Protein AF-A0A2S9VAZ0-F1 (afdb_monomer_lite)

Radius of gyration: 13.78 Å; chains: 1; bounding box: 27×35×38 Å

pLDDT: mean 80.67, std 19.77, range [31.2, 96.88]

Structure (mmCIF, N/CA/C/O backbone):
data_AF-A0A2S9VAZ0-F1
#
_entry.id   AF-A0A2S9VAZ0-F1
#
loop_
_atom_site.group_PDB
_atom_site.id
_atom_site.type_symbol
_atom_site.label_atom_id
_atom_site.label_alt_id
_atom_site.label_comp_id
_atom_site.label_asym_id
_atom_site.label_entity_id
_atom_site.label_seq_id
_atom_site.pdbx_PDB_ins_code
_atom_site.Cartn_x
_atom_site.Cartn_y
_atom_site.Cartn_z
_atom_site.occupancy
_atom_site.B_iso_or_equiv
_atom_site.auth_seq_id
_atom_site.auth_comp_id
_atom_site.auth_asym_id
_atom_site.auth_atom_id
_atom_site.pdbx_PDB_model_num
ATOM 1 N N . MET A 1 1 ? -14.282 2.210 4.190 1.00 91.62 1 MET A N 1
ATOM 2 C CA . MET A 1 1 ? -13.661 1.293 3.211 1.00 91.62 1 MET A CA 1
ATOM 3 C C . MET A 1 1 ? -12.195 1.094 3.571 1.00 91.62 1 MET A C 1
ATOM 5 O O . MET A 1 1 ? -11.616 1.934 4.257 1.00 91.62 1 MET A O 1
ATOM 9 N N . ARG A 1 2 ? -11.610 -0.023 3.150 1.00 95.06 2 ARG A N 1
ATOM 10 C CA . ARG A 1 2 ? -10.199 -0.374 3.308 1.00 95.06 2 ARG A CA 1
ATOM 11 C C . ARG A 1 2 ? -9.559 -0.472 1.932 1.00 95.06 2 ARG A C 1
ATOM 13 O O . ARG A 1 2 ? -9.947 -1.318 1.132 1.00 95.06 2 ARG A O 1
ATOM 20 N N . TYR A 1 3 ? -8.575 0.371 1.665 1.00 95.56 3 TYR A N 1
ATOM 21 C CA . TYR A 1 3 ? -7.822 0.363 0.419 1.00 95.56 3 TYR A CA 1
ATOM 22 C C . TYR A 1 3 ? -6.450 -0.258 0.642 1.00 95.56 3 TYR A C 1
ATOM 24 O O . TYR A 1 3 ? -5.757 0.068 1.607 1.00 95.56 3 TYR A O 1
ATOM 32 N N . LEU A 1 4 ? -6.047 -1.137 -0.270 1.00 95.88 4 LEU A N 1
ATOM 33 C CA . LEU A 1 4 ? -4.686 -1.649 -0.327 1.00 95.88 4 LEU A CA 1
ATOM 34 C C . LEU A 1 4 ? -3.933 -0.994 -1.478 1.00 95.88 4 LEU A C 1
ATOM 36 O O . LEU A 1 4 ? -4.370 -1.022 -2.625 1.00 95.88 4 LEU A O 1
ATOM 40 N N . PHE A 1 5 ? -2.764 -0.461 -1.168 1.00 95.00 5 PHE A N 1
ATOM 41 C CA . PHE A 1 5 ? -1.793 0.031 -2.127 1.00 95.00 5 PHE A CA 1
ATOM 42 C C . PHE A 1 5 ? -0.697 -1.009 -2.298 1.00 95.00 5 PHE A C 1
ATOM 44 O O . PHE A 1 5 ? 0.159 -1.173 -1.429 1.00 95.00 5 PHE A O 1
ATOM 51 N N . TYR A 1 6 ? -0.749 -1.731 -3.411 1.00 93.25 6 TYR A N 1
ATOM 52 C CA . TYR A 1 6 ? 0.221 -2.759 -3.752 1.00 93.25 6 TYR A CA 1
ATOM 53 C C . TYR A 1 6 ? 1.268 -2.147 -4.679 1.00 93.25 6 TYR A C 1
ATOM 55 O O . TYR A 1 6 ? 0.958 -1.780 -5.813 1.00 93.25 6 TYR A O 1
ATOM 63 N N . ILE A 1 7 ? 2.496 -1.986 -4.191 1.00 91.88 7 ILE A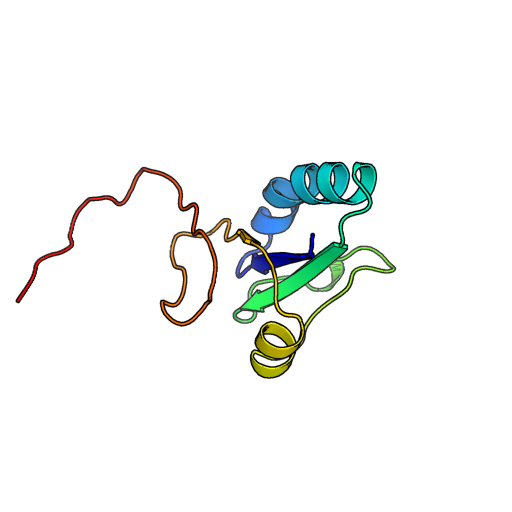 N 1
ATOM 64 C CA . ILE A 1 7 ? 3.541 -1.239 -4.894 1.00 91.88 7 ILE A CA 1
ATOM 65 C C . ILE A 1 7 ? 4.805 -2.074 -5.060 1.00 91.88 7 ILE A C 1
ATOM 67 O O . ILE A 1 7 ? 5.229 -2.756 -4.135 1.00 91.88 7 ILE A O 1
ATOM 71 N N . SER A 1 8 ? 5.444 -1.963 -6.220 1.00 90.19 8 SER A N 1
ATOM 72 C CA . SER A 1 8 ? 6.748 -2.584 -6.495 1.00 90.19 8 SER A CA 1
ATOM 73 C C . SER A 1 8 ? 7.842 -1.568 -6.831 1.00 90.19 8 SER A C 1
ATOM 75 O O . SER A 1 8 ? 9.012 -1.920 -6.905 1.00 90.19 8 SER A O 1
ATOM 77 N N . GLN A 1 9 ? 7.482 -0.291 -7.008 1.00 88.06 9 GLN A N 1
ATOM 78 C CA . GLN A 1 9 ? 8.369 0.764 -7.511 1.00 88.06 9 GLN A CA 1
ATOM 79 C C . GLN A 1 9 ? 8.169 2.093 -6.773 1.00 88.06 9 GLN A C 1
ATOM 81 O O . GLN A 1 9 ? 7.051 2.417 -6.375 1.00 88.06 9 GLN A O 1
ATOM 86 N N . ASN A 1 10 ? 9.216 2.917 -6.661 1.00 89.69 10 ASN A N 1
ATOM 87 C CA . ASN A 1 10 ? 9.169 4.198 -5.931 1.00 89.69 10 ASN A CA 1
ATOM 88 C C . ASN A 1 10 ? 8.216 5.239 -6.534 1.00 89.69 10 ASN A C 1
ATOM 90 O O . ASN A 1 10 ? 7.604 6.006 -5.795 1.00 89.69 10 ASN A O 1
ATOM 94 N N . TYR A 1 11 ? 8.037 5.257 -7.857 1.00 88.12 11 TYR A N 1
ATOM 95 C CA . TYR A 1 11 ? 7.117 6.207 -8.499 1.00 88.12 11 TYR A CA 1
ATOM 96 C C . TYR A 1 11 ? 5.654 5.995 -8.065 1.00 88.12 11 TYR A C 1
ATOM 98 O O . TYR A 1 11 ? 4.837 6.909 -8.157 1.00 88.12 11 TYR A O 1
ATOM 106 N N . SER A 1 12 ? 5.331 4.801 -7.553 1.00 90.38 12 SER A N 1
ATOM 107 C CA . SER A 1 12 ? 4.000 4.431 -7.069 1.00 90.38 12 SER A CA 1
ATOM 108 C C . SER A 1 12 ? 3.491 5.362 -5.973 1.00 90.38 12 SER A C 1
ATOM 110 O O . SER A 1 12 ? 2.289 5.607 -5.894 1.00 90.38 12 SER A O 1
ATOM 112 N N . PHE A 1 13 ? 4.388 5.891 -5.131 1.00 91.12 13 PHE A N 1
ATOM 113 C CA . PHE A 1 13 ? 3.997 6.804 -4.060 1.00 91.12 13 PHE A CA 1
ATOM 114 C C . PHE A 1 13 ? 3.322 8.046 -4.624 1.00 91.12 13 PHE A C 1
ATOM 116 O O . PHE A 1 13 ? 2.213 8.354 -4.204 1.00 91.12 13 PHE A O 1
ATOM 123 N N . GLU A 1 14 ? 3.941 8.713 -5.598 1.00 88.56 14 GLU A N 1
ATOM 124 C CA . GLU A 1 14 ? 3.427 9.959 -6.178 1.00 88.56 14 GLU A CA 1
ATOM 125 C C . GLU A 1 14 ? 2.042 9.776 -6.815 1.00 88.56 14 GLU A C 1
ATOM 127 O O . GLU A 1 14 ? 1.176 10.634 -6.672 1.00 88.56 14 GLU A O 1
ATOM 132 N N . ILE A 1 15 ? 1.795 8.623 -7.446 1.00 89.50 15 ILE A N 1
ATOM 133 C CA . ILE A 1 15 ? 0.494 8.293 -8.050 1.00 89.50 15 ILE A CA 1
ATOM 134 C C . ILE A 1 15 ? -0.573 8.043 -6.975 1.00 89.50 15 ILE A C 1
ATOM 136 O O . ILE A 1 15 ? -1.723 8.455 -7.123 1.00 89.50 15 ILE A O 1
ATOM 140 N N . LEU A 1 16 ? -0.208 7.356 -5.891 1.00 94.00 16 LEU A N 1
ATOM 141 C CA . LEU A 1 16 ? -1.154 6.913 -4.868 1.00 94.00 16 LEU A CA 1
ATOM 142 C C . LEU A 1 16 ? -1.347 7.929 -3.731 1.00 94.00 16 LEU A C 1
ATOM 144 O O . LEU A 1 16 ? -2.352 7.853 -3.027 1.00 94.00 16 LEU A O 1
ATOM 148 N N . ARG A 1 17 ? -0.444 8.906 -3.552 1.00 94.00 17 ARG A N 1
ATOM 149 C CA . ARG A 1 17 ? -0.568 9.950 -2.516 1.00 94.00 17 ARG A CA 1
A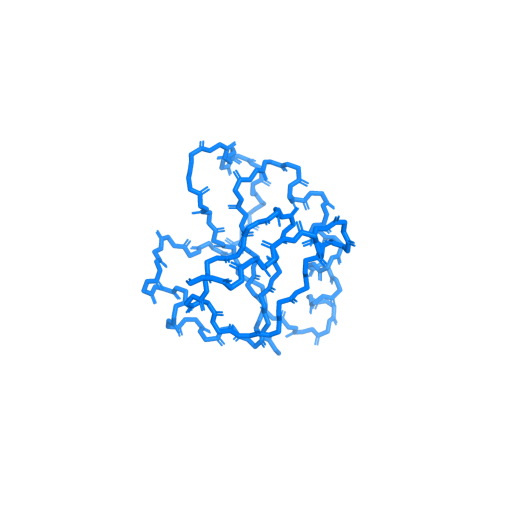TOM 150 C C . ARG A 1 17 ? -1.890 10.729 -2.613 1.00 94.00 17 ARG A C 1
ATOM 152 O O . ARG A 1 17 ? -2.533 10.862 -1.571 1.00 94.00 17 ARG A O 1
ATOM 159 N N . PRO A 1 18 ? -2.345 11.206 -3.789 1.00 93.62 18 PRO A N 1
ATOM 160 C CA . PRO A 1 18 ? -3.634 11.889 -3.889 1.00 93.62 18 PRO A CA 1
ATOM 161 C C . PRO A 1 18 ? -4.808 10.975 -3.518 1.00 93.62 18 PRO A C 1
ATOM 163 O O . PRO A 1 18 ? -5.703 11.383 -2.786 1.00 93.62 18 PRO A O 1
ATOM 166 N N . LEU A 1 19 ? -4.778 9.707 -3.946 1.00 93.00 19 LEU A N 1
ATOM 167 C CA . LEU A 1 19 ? -5.819 8.728 -3.611 1.00 93.00 19 LEU A CA 1
ATOM 168 C C . LEU A 1 19 ? -5.873 8.444 -2.107 1.00 93.00 19 LEU A C 1
ATOM 170 O O . LEU A 1 19 ? -6.955 8.384 -1.529 1.00 93.00 19 LEU A O 1
ATOM 174 N N . GLN A 1 20 ? -4.712 8.324 -1.463 1.00 94.88 20 GLN A N 1
ATOM 175 C CA . GLN A 1 20 ? -4.605 8.187 -0.014 1.00 94.88 20 GLN A CA 1
ATOM 176 C C . GLN A 1 20 ? -5.214 9.390 0.713 1.00 94.88 20 GLN A C 1
ATOM 178 O O . GLN A 1 20 ? -5.933 9.218 1.696 1.00 94.88 20 GLN A O 1
ATOM 183 N N . GLN A 1 21 ? -4.933 10.608 0.242 1.00 94.94 21 GLN A N 1
ATOM 184 C CA . GLN A 1 21 ? -5.481 11.829 0.830 1.00 94.94 21 GLN A CA 1
ATOM 185 C C . GLN A 1 21 ? -7.006 11.862 0.726 1.00 94.94 21 GLN A C 1
ATOM 187 O O . GLN A 1 21 ? -7.670 12.129 1.724 1.00 94.94 21 GLN A O 1
ATOM 192 N N . GLU A 1 22 ? -7.561 11.539 -0.440 1.00 95.62 22 GLU A N 1
ATOM 193 C CA . GLU A 1 22 ? -9.011 11.479 -0.646 1.00 95.62 22 GLU A CA 1
ATOM 194 C C . GLU A 1 22 ? -9.677 10.388 0.202 1.00 95.62 22 GLU A C 1
ATOM 196 O O . GLU A 1 22 ? -10.724 10.621 0.806 1.00 95.62 22 GLU A O 1
ATOM 201 N N . ALA A 1 23 ? -9.059 9.209 0.310 1.00 94.06 23 ALA A N 1
ATOM 202 C CA . ALA A 1 23 ? -9.534 8.144 1.187 1.00 94.06 23 ALA A CA 1
ATOM 203 C C . ALA A 1 23 ? -9.565 8.599 2.655 1.00 94.06 23 ALA A C 1
ATOM 205 O O . ALA A 1 23 ? -10.584 8.455 3.331 1.00 94.06 23 ALA A O 1
ATOM 206 N N . HIS A 1 24 ? -8.490 9.225 3.139 1.00 93.75 24 HIS A N 1
ATOM 207 C CA . HIS A 1 24 ? -8.444 9.748 4.503 1.00 93.75 24 HIS A CA 1
ATOM 208 C C . HIS A 1 24 ? -9.492 10.844 4.747 1.00 93.75 24 HIS A C 1
ATOM 210 O O . HIS A 1 24 ? -10.128 10.841 5.798 1.00 93.75 24 HIS A O 1
ATOM 216 N N . GLN A 1 25 ? -9.729 11.743 3.783 1.00 95.94 25 GLN A N 1
ATOM 217 C CA . GLN A 1 25 ? -10.781 12.767 3.886 1.00 95.94 25 GLN A CA 1
ATOM 218 C C . GLN A 1 25 ? -12.184 12.158 4.032 1.00 95.94 25 GLN A C 1
ATOM 220 O O . GLN A 1 25 ? -13.040 12.733 4.701 1.00 95.94 25 GLN A O 1
ATOM 225 N N . ARG A 1 26 ? -12.419 10.979 3.446 1.00 95.50 26 ARG A N 1
ATOM 226 C CA . ARG A 1 26 ? -13.679 10.226 3.566 1.00 95.50 26 ARG A CA 1
ATOM 227 C C . ARG A 1 26 ? -13.784 9.407 4.858 1.00 95.50 26 ARG A C 1
ATOM 229 O O . ARG A 1 26 ? -14.830 8.817 5.110 1.00 95.50 26 ARG A O 1
ATOM 236 N N . GLY A 1 27 ? -12.727 9.365 5.673 1.00 95.94 27 GLY A N 1
ATOM 237 C CA . GLY A 1 27 ? -12.639 8.504 6.856 1.00 95.94 27 GLY A CA 1
ATOM 238 C C . GLY A 1 27 ? -12.336 7.036 6.533 1.00 95.94 27 GLY A C 1
ATOM 239 O O . GLY A 1 27 ? -12.526 6.166 7.384 1.00 95.94 27 GLY A O 1
ATOM 240 N N . ASP A 1 28 ? -11.875 6.750 5.315 1.00 96.44 28 ASP A N 1
ATOM 241 C CA . ASP A 1 28 ? -11.455 5.418 4.897 1.00 96.44 28 ASP A CA 1
ATOM 242 C C . ASP A 1 28 ? -10.018 5.111 5.349 1.00 96.44 28 ASP A C 1
ATOM 244 O O . ASP A 1 28 ? -9.226 5.996 5.680 1.00 96.44 28 ASP A O 1
ATOM 248 N N . GLN A 1 29 ? -9.667 3.826 5.346 1.00 95.31 29 GLN A N 1
ATOM 249 C CA . GLN A 1 29 ? -8.351 3.339 5.752 1.00 95.31 29 GLN A CA 1
ATOM 250 C C . GLN A 1 29 ? -7.520 2.944 4.535 1.00 95.31 29 GLN A C 1
ATOM 252 O O . GLN A 1 29 ? -8.041 2.340 3.600 1.00 95.31 29 GLN A O 1
ATOM 257 N N . CYS A 1 30 ? -6.220 3.226 4.585 1.00 96.25 30 CYS A N 1
ATOM 258 C CA . CYS A 1 30 ? -5.259 2.795 3.574 1.00 96.25 30 CYS A CA 1
ATOM 259 C C . CYS A 1 30 ? -4.151 1.957 4.216 1.00 96.25 30 CYS A C 1
ATOM 261 O O . CYS A 1 30 ? -3.648 2.301 5.289 1.00 96.25 30 CYS A O 1
ATOM 263 N N . ALA A 1 31 ? -3.742 0.889 3.542 1.00 96.88 31 ALA A N 1
ATOM 264 C CA . ALA A 1 31 ? -2.574 0.097 3.899 1.00 96.88 31 ALA A CA 1
ATOM 265 C C . ALA A 1 31 ? -1.673 -0.100 2.680 1.00 96.88 31 ALA A C 1
ATOM 267 O O . ALA A 1 31 ? -2.150 -0.175 1.551 1.00 96.88 31 ALA A O 1
ATOM 268 N N . TRP A 1 32 ? -0.371 -0.210 2.915 1.00 96.25 32 TRP A N 1
ATOM 269 C CA . TRP A 1 32 ? 0.631 -0.407 1.877 1.00 96.25 32 TRP A CA 1
ATOM 270 C C . TRP A 1 32 ? 1.220 -1.808 1.955 1.00 96.25 32 TRP A C 1
ATOM 272 O O . TRP A 1 32 ? 1.605 -2.258 3.033 1.00 96.25 32 TRP A O 1
ATOM 282 N N . PHE A 1 33 ? 1.358 -2.465 0.812 1.00 95.12 33 PHE A N 1
ATOM 283 C CA . PHE A 1 33 ? 2.113 -3.701 0.667 1.00 95.12 33 PHE A CA 1
ATOM 284 C C . PHE A 1 33 ? 3.187 -3.510 -0.400 1.00 95.12 33 PHE A C 1
ATOM 286 O O . PHE A 1 33 ? 2.917 -2.970 -1.473 1.00 95.12 33 PHE A O 1
ATOM 293 N N . ILE A 1 34 ? 4.407 -3.933 -0.080 1.00 92.81 34 ILE A N 1
ATOM 294 C CA . ILE A 1 34 ? 5.561 -3.814 -0.967 1.00 92.81 34 ILE A CA 1
ATOM 295 C C . ILE A 1 34 ? 5.837 -5.181 -1.579 1.00 92.81 34 ILE A C 1
ATOM 297 O O . ILE A 1 34 ? 6.073 -6.147 -0.855 1.00 92.81 34 ILE A O 1
ATOM 301 N N . GLU A 1 35 ? 5.854 -5.240 -2.903 1.00 88.44 35 GLU A N 1
ATOM 302 C CA . GLU A 1 35 ? 6.345 -6.382 -3.660 1.00 88.44 35 GLU A CA 1
ATOM 303 C C . GLU A 1 35 ? 7.793 -6.134 -4.100 1.00 88.44 35 GLU A C 1
ATOM 305 O O . GLU A 1 35 ? 8.123 -5.091 -4.664 1.00 88.44 35 GLU A O 1
ATOM 310 N N . GLY A 1 36 ? 8.671 -7.108 -3.853 1.00 85.50 36 GLY A N 1
ATOM 311 C CA . GLY A 1 36 ? 10.084 -7.010 -4.211 1.00 85.50 36 GLY A CA 1
ATOM 312 C C . GLY A 1 36 ? 10.879 -6.043 -3.326 1.00 85.50 36 GLY A C 1
ATOM 313 O O . GLY A 1 36 ? 10.481 -5.714 -2.210 1.00 85.50 36 GLY A O 1
ATOM 314 N N . ASN A 1 37 ? 12.043 -5.618 -3.827 1.00 85.62 37 ASN A N 1
ATOM 315 C CA . ASN A 1 37 ? 13.044 -4.867 -3.053 1.00 85.62 37 ASN A CA 1
ATOM 316 C C . ASN A 1 37 ? 13.385 -3.492 -3.653 1.00 85.62 37 ASN A C 1
ATOM 318 O O . ASN A 1 37 ? 14.304 -2.828 -3.182 1.00 85.62 37 ASN A O 1
ATOM 322 N N . GLU A 1 38 ? 12.678 -3.063 -4.700 1.00 87.19 38 GLU A N 1
ATOM 323 C CA . GLU A 1 38 ? 12.995 -1.824 -5.431 1.00 87.19 38 GLU A CA 1
ATOM 324 C C . GLU A 1 38 ? 12.383 -0.571 -4.776 1.00 87.19 38 GLU A C 1
ATOM 326 O O . GLU A 1 38 ? 12.744 0.567 -5.095 1.00 87.19 38 GLU A O 1
ATOM 331 N N . VAL A 1 39 ? 11.495 -0.772 -3.798 1.00 89.56 39 VAL A N 1
ATOM 332 C CA . VAL A 1 39 ? 10.875 0.301 -3.021 1.00 89.56 39 VAL A CA 1
ATOM 333 C C . VAL A 1 39 ? 11.782 0.746 -1.874 1.00 89.56 39 VAL A C 1
ATOM 335 O O . VAL A 1 39 ? 12.122 -0.018 -0.972 1.00 89.56 39 VAL A O 1
ATOM 338 N N . ASN A 1 40 ? 12.107 2.034 -1.856 1.00 91.50 40 ASN A N 1
ATOM 339 C CA . ASN A 1 40 ? 12.807 2.688 -0.769 1.00 91.50 40 ASN A CA 1
ATOM 340 C C . ASN A 1 40 ? 11.847 2.947 0.401 1.00 91.50 40 ASN A C 1
ATOM 342 O O . ASN A 1 40 ? 10.964 3.803 0.347 1.00 91.50 40 ASN A O 1
ATOM 346 N N . ILE A 1 41 ? 12.071 2.224 1.496 1.00 90.06 41 ILE A N 1
ATOM 347 C CA . ILE A 1 41 ? 11.298 2.310 2.740 1.00 90.06 41 ILE A CA 1
ATOM 348 C C . ILE A 1 41 ? 11.325 3.720 3.364 1.00 90.06 41 ILE A C 1
ATOM 350 O O . ILE A 1 41 ? 10.390 4.095 4.068 1.00 90.06 41 ILE A O 1
ATOM 354 N N . SER A 1 42 ? 12.343 4.532 3.088 1.00 92.06 42 SER A N 1
ATOM 355 C CA . SER A 1 42 ? 12.428 5.903 3.606 1.00 92.06 42 SER A CA 1
ATOM 356 C C . SER A 1 42 ? 11.419 6.869 2.967 1.00 92.06 42 SER A C 1
ATOM 358 O O . SER A 1 42 ? 11.287 7.994 3.437 1.00 92.06 42 SER A O 1
ATOM 360 N N . LEU A 1 43 ? 10.709 6.460 1.906 1.00 91.56 43 LEU A N 1
ATOM 361 C CA . LEU A 1 43 ? 9.653 7.257 1.262 1.00 91.56 43 LEU A CA 1
ATOM 362 C C . LEU A 1 43 ? 8.292 7.161 1.974 1.00 91.56 43 LEU A C 1
ATOM 364 O O . LEU A 1 43 ? 7.354 7.889 1.628 1.00 91.56 43 LEU A O 1
ATOM 368 N N . PHE A 1 44 ? 8.168 6.270 2.961 1.00 93.12 44 PHE A N 1
ATOM 369 C CA . PHE A 1 44 ? 6.989 6.213 3.816 1.00 93.12 44 PHE A CA 1
ATOM 370 C C . PHE A 1 44 ? 6.998 7.360 4.827 1.00 93.12 44 PHE A C 1
ATOM 372 O O . PHE A 1 44 ? 8.027 7.709 5.402 1.00 93.12 44 PHE A O 1
ATOM 379 N N . LYS A 1 45 ? 5.819 7.929 5.059 1.00 92.75 45 LYS A N 1
ATOM 380 C CA . LYS A 1 45 ? 5.569 8.918 6.104 1.00 92.75 45 LYS A CA 1
ATOM 381 C C . LYS A 1 45 ? 5.338 8.213 7.441 1.00 92.75 45 LYS A C 1
ATOM 383 O O . LYS A 1 45 ? 5.024 7.022 7.503 1.00 92.75 45 LYS A O 1
ATOM 388 N N . GLU A 1 46 ? 5.488 8.959 8.526 1.00 88.50 46 GLU A N 1
ATOM 389 C CA . GLU A 1 46 ? 5.177 8.457 9.861 1.00 88.50 46 GLU A CA 1
ATOM 390 C C . GLU A 1 46 ? 3.683 8.110 9.980 1.00 88.50 46 GLU A C 1
ATOM 392 O O . GLU A 1 46 ? 2.825 8.805 9.434 1.00 88.50 46 GLU A O 1
ATOM 397 N N . GLY A 1 47 ? 3.375 7.010 10.672 1.00 87.19 47 GLY A N 1
ATOM 398 C CA . GLY A 1 47 ? 2.000 6.544 10.879 1.00 87.19 47 GLY A CA 1
ATOM 399 C C . GLY A 1 47 ? 1.381 5.793 9.697 1.00 87.19 47 GLY A C 1
ATOM 400 O O . GLY A 1 47 ? 0.224 5.385 9.781 1.00 87.19 47 GLY A O 1
ATOM 401 N N . GLU A 1 48 ? 2.118 5.570 8.605 1.00 92.81 48 GLU A N 1
ATOM 402 C CA . GLU A 1 48 ? 1.604 4.781 7.486 1.00 92.81 48 GLU A CA 1
ATOM 403 C C . GLU A 1 48 ? 1.535 3.290 7.810 1.00 92.81 48 GLU A C 1
ATOM 405 O O . GLU A 1 48 ? 2.524 2.666 8.201 1.00 92.81 48 GLU A O 1
ATOM 410 N N . ASN A 1 49 ? 0.358 2.702 7.592 1.00 94.56 49 ASN A N 1
ATOM 411 C CA . ASN A 1 49 ? 0.150 1.281 7.814 1.00 94.56 49 ASN A CA 1
ATOM 412 C C . ASN A 1 49 ? 0.806 0.460 6.698 1.00 94.56 49 ASN A C 1
ATOM 414 O O . ASN A 1 49 ? 0.427 0.570 5.531 1.00 94.56 49 ASN A O 1
ATOM 418 N N . ARG A 1 50 ? 1.771 -0.383 7.064 1.00 95.12 50 ARG A N 1
ATOM 419 C CA . ARG A 1 50 ? 2.487 -1.268 6.146 1.00 95.12 50 ARG A CA 1
ATOM 420 C C . ARG A 1 50 ? 2.265 -2.722 6.518 1.00 95.12 50 ARG A C 1
ATOM 422 O O . ARG A 1 50 ? 2.689 -3.153 7.588 1.00 95.12 50 ARG A O 1
ATOM 429 N N . LEU A 1 51 ? 1.704 -3.466 5.577 1.00 95.12 51 LEU A N 1
ATOM 430 C CA . LEU A 1 51 ? 1.556 -4.911 5.651 1.00 95.12 51 L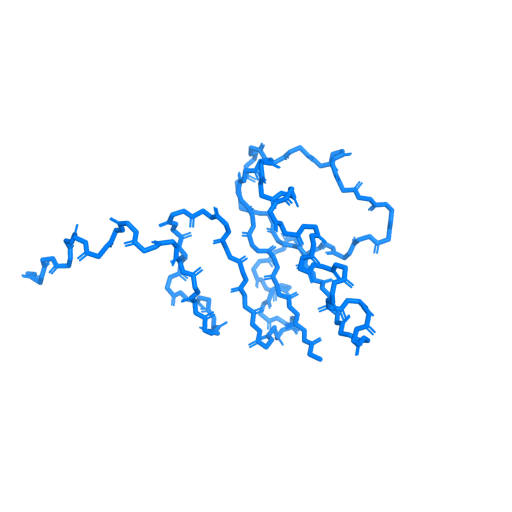EU A CA 1
ATOM 431 C C . LEU A 1 51 ? 2.844 -5.554 5.136 1.00 95.12 51 LEU A C 1
ATOM 433 O O . LEU A 1 51 ? 3.362 -5.182 4.080 1.00 95.12 51 LEU A O 1
ATOM 437 N N . LYS A 1 52 ? 3.396 -6.489 5.905 1.00 92.06 52 LYS A N 1
ATOM 438 C CA . LYS A 1 52 ? 4.709 -7.100 5.645 1.00 92.06 52 LYS A CA 1
ATOM 4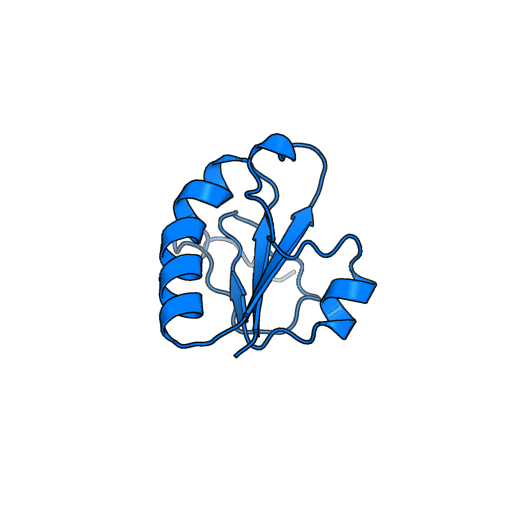39 C C . LYS A 1 52 ? 4.616 -8.454 4.952 1.00 92.06 52 LYS A C 1
ATOM 441 O O . LYS A 1 52 ? 5.634 -8.973 4.502 1.00 92.06 52 LYS A O 1
ATOM 446 N N . SER A 1 53 ? 3.423 -9.036 4.873 1.00 91.88 53 SER A N 1
ATOM 447 C CA . SER A 1 53 ? 3.209 -10.369 4.317 1.00 91.88 53 SER A CA 1
ATOM 448 C C . SER A 1 53 ? 1.884 -10.469 3.562 1.00 91.88 53 SER A C 1
ATOM 450 O O . SER A 1 53 ? 0.947 -9.714 3.813 1.00 91.88 53 SER A O 1
ATOM 452 N N . ILE A 1 54 ? 1.789 -11.438 2.647 1.00 89.44 54 ILE A N 1
ATOM 453 C CA . ILE A 1 54 ? 0.531 -11.738 1.944 1.00 89.44 54 ILE A CA 1
ATOM 454 C C . ILE A 1 54 ? -0.555 -12.201 2.924 1.00 89.44 54 ILE A C 1
ATOM 456 O O . ILE A 1 54 ? -1.723 -11.884 2.726 1.00 89.44 54 ILE A O 1
ATOM 460 N N . ALA A 1 55 ? -0.186 -12.893 4.006 1.00 91.81 55 ALA A N 1
ATOM 461 C CA . ALA A 1 55 ? -1.135 -13.265 5.053 1.00 91.81 55 ALA A CA 1
ATOM 462 C C . ALA A 1 55 ? -1.779 -12.020 5.689 1.00 91.81 55 ALA A C 1
ATOM 464 O O . ALA A 1 55 ? -3.000 -11.934 5.752 1.00 91.81 55 ALA A O 1
ATOM 465 N N . GLU A 1 56 ? -0.977 -11.007 6.039 1.00 94.69 56 GLU A N 1
ATOM 466 C CA . GLU A 1 56 ? -1.488 -9.725 6.546 1.00 94.69 56 GLU A CA 1
ATOM 467 C C . GLU A 1 56 ? -2.373 -9.001 5.526 1.00 94.69 56 GLU A C 1
ATOM 469 O O . GLU A 1 56 ? -3.357 -8.375 5.906 1.00 94.69 56 GLU A O 1
ATOM 474 N N . VAL A 1 57 ? -2.057 -9.097 4.231 1.00 91.44 57 VAL A N 1
ATOM 475 C CA . VAL A 1 57 ? -2.897 -8.551 3.151 1.00 91.44 57 VAL A CA 1
ATOM 476 C C . VAL A 1 57 ? -4.269 -9.227 3.111 1.00 91.44 57 VAL A C 1
ATOM 478 O O . VAL A 1 57 ? -5.290 -8.544 3.013 1.00 91.44 57 VAL A O 1
ATOM 481 N N . VAL A 1 58 ? -4.306 -10.556 3.205 1.00 90.81 58 VAL A N 1
ATOM 482 C CA . VAL A 1 58 ? -5.556 -11.329 3.227 1.00 90.81 58 VAL A CA 1
ATOM 483 C C . VAL A 1 58 ? -6.363 -11.015 4.489 1.00 90.81 58 VAL A C 1
ATOM 485 O O . VAL A 1 58 ? -7.567 -10.770 4.398 1.00 90.81 58 VAL A O 1
ATOM 488 N N . ASP A 1 59 ? -5.707 -10.945 5.646 1.00 94.88 59 ASP A N 1
ATOM 489 C CA . ASP A 1 59 ? -6.343 -10.633 6.930 1.00 94.88 59 ASP A CA 1
ATOM 490 C C . ASP A 1 59 ? -6.854 -9.189 7.000 1.00 94.88 59 ASP A C 1
ATOM 492 O O . ASP A 1 59 ? -7.897 -8.927 7.607 1.00 94.88 59 ASP A O 1
ATOM 496 N N . TYR A 1 60 ? -6.175 -8.256 6.324 1.00 94.19 60 TYR A N 1
ATOM 497 C CA . TYR A 1 60 ? -6.606 -6.864 6.199 1.00 94.19 60 TYR A CA 1
ATOM 498 C C . TYR A 1 60 ? -7.942 -6.725 5.454 1.00 94.19 60 TYR A C 1
ATOM 500 O O . TYR A 1 60 ? -8.680 -5.768 5.699 1.00 94.19 60 TYR A O 1
ATOM 508 N N . LYS A 1 61 ? -8.292 -7.685 4.582 1.00 93.69 61 LYS A N 1
ATOM 509 C CA . LYS A 1 61 ? -9.552 -7.722 3.814 1.00 93.69 61 LYS A CA 1
ATOM 510 C C . LYS A 1 61 ? -9.857 -6.378 3.132 1.00 93.69 61 LYS A C 1
ATOM 512 O O . LYS A 1 61 ? -10.843 -5.726 3.505 1.00 93.69 61 LYS A O 1
ATOM 517 N N . PRO A 1 62 ? -9.004 -5.918 2.199 1.00 93.19 62 PRO A N 1
ATOM 518 C CA . PRO A 1 62 ? -9.248 -4.671 1.487 1.00 93.19 62 PRO A CA 1
ATOM 519 C C . PRO A 1 62 ? -10.527 -4.762 0.646 1.00 93.19 62 PRO A C 1
ATOM 521 O O . PRO A 1 62 ? -10.819 -5.798 0.055 1.00 93.19 62 PRO A O 1
ATOM 524 N N . ASP A 1 63 ? -11.275 -3.664 0.587 1.00 92.75 63 ASP A N 1
ATOM 525 C CA . ASP A 1 63 ? -12.451 -3.510 -0.273 1.00 92.75 63 ASP A CA 1
ATOM 526 C C . ASP A 1 63 ? -12.041 -3.202 -1.726 1.00 92.75 63 ASP A C 1
ATOM 528 O O . ASP A 1 63 ? -12.738 -3.575 -2.669 1.00 92.75 63 ASP A O 1
ATOM 532 N N . ALA A 1 64 ? -10.892 -2.545 -1.919 1.00 90.38 64 ALA A N 1
ATOM 533 C CA . ALA A 1 64 ? -10.289 -2.313 -3.229 1.00 90.38 64 ALA A CA 1
ATOM 534 C C . ALA A 1 64 ? -8.757 -2.288 -3.149 1.00 90.38 64 ALA A C 1
ATOM 536 O O . ALA A 1 64 ? -8.174 -1.911 -2.127 1.00 90.38 64 ALA A O 1
ATOM 537 N N . VAL A 1 65 ? -8.109 -2.680 -4.247 1.00 91.25 65 VAL A N 1
ATOM 538 C CA . VAL A 1 65 ? -6.650 -2.755 -4.362 1.00 91.25 65 VAL A CA 1
ATOM 539 C C . VAL A 1 65 ? -6.189 -1.916 -5.548 1.00 91.25 65 VAL A C 1
ATOM 541 O O . VAL A 1 65 ? -6.667 -2.105 -6.664 1.00 91.25 65 VAL A O 1
ATOM 544 N N . PHE A 1 66 ? -5.244 -1.008 -5.317 1.00 89.50 66 PHE A N 1
ATOM 545 C CA . PHE A 1 66 ? -4.624 -0.197 -6.361 1.00 89.50 66 PHE A CA 1
ATOM 546 C C . PHE A 1 66 ? -3.201 -0.668 -6.625 1.00 89.50 66 PHE A C 1
ATOM 548 O O . PHE A 1 66 ? -2.403 -0.805 -5.693 1.00 89.50 66 PHE A O 1
ATOM 555 N N . VAL A 1 67 ? -2.892 -0.868 -7.906 1.00 87.56 67 VAL A N 1
ATOM 556 C CA . VAL A 1 67 ? -1.580 -1.309 -8.381 1.00 87.56 67 VAL A CA 1
ATOM 557 C C . VAL A 1 67 ? -1.130 -0.351 -9.485 1.00 87.56 67 VAL A C 1
ATOM 559 O O . VAL A 1 67 ? -1.628 -0.432 -10.602 1.00 87.56 67 VAL A O 1
ATOM 562 N N . PRO A 1 68 ? -0.220 0.592 -9.201 1.00 76.44 68 PRO A N 1
ATOM 563 C CA . PRO A 1 68 ? 0.266 1.557 -10.189 1.00 76.44 68 PRO A CA 1
ATOM 564 C C . PRO A 1 68 ? 1.286 0.962 -11.182 1.00 76.44 68 PRO A C 1
ATOM 566 O O . PRO A 1 68 ? 1.915 1.712 -11.922 1.00 76.44 68 PRO A O 1
ATOM 569 N N . GLY A 1 69 ? 1.451 -0.367 -11.199 1.00 63.62 69 GLY A N 1
ATOM 570 C CA . GLY A 1 69 ? 2.323 -1.113 -12.107 1.00 63.62 69 GLY A CA 1
ATOM 571 C C . GLY A 1 69 ? 1.551 -2.035 -13.060 1.00 63.62 69 GLY A C 1
ATOM 572 O O . GLY A 1 69 ? 0.342 -2.207 -12.945 1.00 63.62 69 GLY A O 1
ATOM 573 N N . ASN A 1 70 ? 2.277 -2.654 -13.993 1.00 57.31 70 ASN A N 1
ATOM 574 C CA . ASN A 1 70 ? 1.721 -3.392 -15.136 1.00 57.31 70 ASN A CA 1
ATOM 575 C C . ASN A 1 70 ? 1.215 -4.818 -14.825 1.00 57.31 70 ASN A C 1
ATOM 577 O O . ASN A 1 70 ? 0.721 -5.499 -15.719 1.00 57.31 70 ASN A O 1
ATOM 581 N N . ILE A 1 71 ? 1.403 -5.322 -13.600 1.00 51.53 71 ILE A N 1
ATOM 582 C CA . ILE A 1 71 ? 1.119 -6.719 -13.245 1.00 51.53 71 ILE A CA 1
ATOM 583 C C . ILE A 1 71 ? 0.424 -6.756 -11.884 1.00 51.53 71 ILE A C 1
ATOM 585 O O . ILE A 1 71 ? 0.953 -6.256 -10.895 1.00 51.53 71 ILE A O 1
ATOM 589 N N . VAL A 1 72 ? -0.751 -7.383 -11.842 1.00 53.62 72 VAL A N 1
ATOM 590 C CA . VAL A 1 72 ? -1.450 -7.760 -10.608 1.00 53.62 72 VAL A CA 1
ATOM 591 C C . VAL A 1 72 ? -1.455 -9.287 -10.534 1.00 53.62 72 VAL A C 1
ATOM 593 O O . VAL A 1 72 ? -1.933 -9.927 -11.474 1.00 53.62 72 VAL A O 1
ATOM 596 N N . PRO A 1 73 ? -0.950 -9.915 -9.457 1.00 57.66 73 PRO A N 1
ATOM 597 C CA . PRO A 1 73 ? -1.091 -11.354 -9.296 1.00 57.66 73 PRO A CA 1
ATOM 598 C C . PRO A 1 73 ? -2.572 -11.743 -9.181 1.00 57.66 73 PRO A C 1
ATOM 600 O O . PRO A 1 73 ? -3.314 -11.182 -8.375 1.00 57.66 73 PRO A O 1
ATOM 603 N N . ALA A 1 74 ? -3.005 -12.740 -9.957 1.00 56.94 74 ALA A N 1
ATOM 604 C CA . ALA A 1 74 ? -4.419 -13.116 -10.101 1.00 56.94 74 ALA A CA 1
ATOM 605 C C . ALA A 1 74 ? -5.125 -13.550 -8.796 1.00 56.94 74 ALA A C 1
ATOM 607 O O . ALA A 1 74 ? -6.347 -13.659 -8.765 1.00 56.94 74 ALA A O 1
ATOM 608 N N . PHE A 1 75 ? -4.377 -13.806 -7.720 1.00 63.81 75 PHE A N 1
ATOM 609 C CA . PHE A 1 75 ? -4.910 -14.245 -6.429 1.00 63.81 75 PHE A CA 1
ATOM 610 C C . PHE A 1 75 ? -5.344 -13.096 -5.500 1.00 63.81 75 PHE A C 1
ATOM 612 O O . PHE A 1 75 ? -5.844 -13.366 -4.409 1.00 63.81 75 PHE A O 1
ATOM 619 N N . VAL A 1 76 ? -5.148 -11.829 -5.890 1.00 58.69 76 VAL A N 1
ATOM 620 C CA . VAL A 1 76 ? -5.543 -10.668 -5.077 1.00 58.69 76 VAL A CA 1
ATOM 621 C C . VAL A 1 76 ? -7.033 -10.341 -5.305 1.00 58.69 76 VAL A C 1
ATOM 623 O O . VAL A 1 76 ? -7.407 -9.997 -6.430 1.00 58.69 76 VAL A O 1
ATOM 626 N N . PRO A 1 77 ? -7.901 -10.432 -4.276 1.00 51.59 77 PRO A N 1
ATOM 627 C CA . PRO A 1 77 ? -9.329 -10.139 -4.414 1.00 51.59 77 PRO A CA 1
ATOM 628 C C . PRO A 1 77 ? -9.601 -8.626 -4.540 1.00 51.59 77 PRO A C 1
ATOM 630 O O . PRO A 1 77 ? -8.980 -7.828 -3.841 1.00 51.59 77 PRO A O 1
ATOM 633 N N . GLY A 1 78 ? -10.554 -8.232 -5.398 1.00 54.44 78 GLY A N 1
ATOM 634 C CA . GLY A 1 78 ? -10.999 -6.837 -5.587 1.00 54.44 78 GLY A CA 1
ATOM 635 C C . GLY A 1 78 ? -11.105 -6.410 -7.060 1.00 54.44 78 GLY A C 1
ATOM 636 O O . GLY A 1 78 ? -10.662 -7.129 -7.953 1.00 54.44 78 GLY A O 1
ATOM 637 N N . LEU A 1 79 ? -11.704 -5.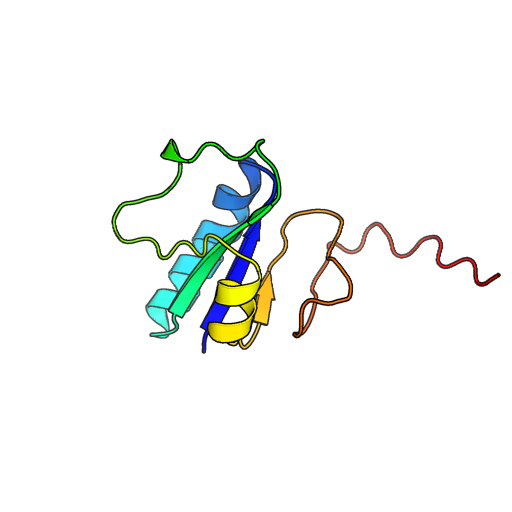241 -7.329 1.00 59.41 79 LEU A N 1
ATOM 638 C CA . LEU A 1 79 ? -11.705 -4.638 -8.670 1.00 59.41 79 LEU A CA 1
ATOM 639 C C . LEU A 1 79 ? -10.289 -4.154 -9.014 1.00 59.41 79 LEU A C 1
ATOM 641 O O . LEU A 1 79 ? -9.743 -3.302 -8.315 1.00 59.41 79 LEU A O 1
ATOM 645 N N . GLN A 1 80 ? -9.717 -4.687 -10.092 1.00 58.19 80 GLN A N 1
ATOM 646 C CA . GLN A 1 80 ? -8.372 -4.353 -10.558 1.00 58.19 80 GLN A CA 1
ATOM 647 C C . GLN A 1 80 ? -8.461 -3.287 -11.656 1.00 58.19 80 GLN A C 1
ATOM 649 O O . GLN A 1 80 ? -8.998 -3.546 -12.732 1.00 58.19 80 GLN A O 1
ATOM 654 N N . CYS A 1 81 ? -7.930 -2.093 -11.403 1.00 54.44 81 CYS A N 1
ATOM 655 C CA . CYS A 1 81 ? -7.790 -1.055 -12.424 1.00 54.44 81 CYS A CA 1
ATOM 656 C C . CYS A 1 81 ? -6.323 -0.967 -12.848 1.00 54.44 81 CYS A C 1
ATOM 658 O O . CYS A 1 81 ? -5.520 -0.340 -12.161 1.00 54.44 81 CYS A O 1
ATOM 660 N N . ALA A 1 82 ? -5.991 -1.603 -13.972 1.00 54.69 82 ALA A N 1
ATOM 661 C CA . ALA A 1 82 ? -4.718 -1.427 -14.665 1.00 54.69 82 ALA A CA 1
ATOM 662 C C . ALA A 1 82 ? -4.843 -0.333 -15.743 1.00 54.69 82 ALA A C 1
ATOM 664 O O . ALA A 1 82 ? -5.925 -0.070 -16.273 1.00 54.69 82 ALA A O 1
ATOM 665 N N . ASN A 1 83 ? -3.733 0.318 -16.071 1.00 46.84 83 ASN A N 1
ATOM 666 C CA . ASN A 1 83 ? -3.611 1.241 -17.196 1.00 46.84 83 ASN A CA 1
ATOM 667 C C . ASN A 1 83 ? -3.960 0.547 -18.533 1.00 46.84 83 ASN A C 1
ATOM 669 O O . ASN A 1 83 ? -3.512 -0.554 -18.829 1.00 46.84 83 ASN A O 1
ATOM 673 N N . ALA A 1 84 ? -4.757 1.222 -19.366 1.00 46.12 84 ALA A N 1
ATOM 674 C CA . ALA A 1 84 ? -5.424 0.672 -20.554 1.00 46.12 84 ALA A CA 1
ATOM 675 C C . ALA A 1 84 ? -4.526 0.354 -21.777 1.00 46.12 84 ALA A C 1
ATOM 677 O O . ALA A 1 84 ? -5.050 0.205 -22.880 1.00 46.12 84 ALA A O 1
ATOM 678 N N . TRP A 1 85 ? -3.201 0.255 -21.628 1.00 41.56 85 TRP A N 1
ATOM 679 C CA . TRP A 1 85 ? -2.291 0.048 -22.767 1.00 41.56 85 TRP A CA 1
ATOM 680 C C . TRP A 1 85 ? -2.001 -1.426 -23.099 1.00 41.56 85 TRP A C 1
ATOM 682 O O . TRP A 1 85 ? -1.568 -1.693 -24.214 1.00 41.56 85 TRP A O 1
ATOM 692 N N . ASP A 1 86 ? -2.342 -2.379 -22.224 1.00 47.44 86 ASP A N 1
ATOM 693 C CA . ASP A 1 86 ? -2.018 -3.806 -22.410 1.00 47.44 86 ASP A CA 1
ATOM 694 C C . ASP A 1 86 ? -3.253 -4.726 -22.482 1.00 47.44 86 ASP A C 1
ATOM 696 O O . ASP A 1 86 ? -3.301 -5.8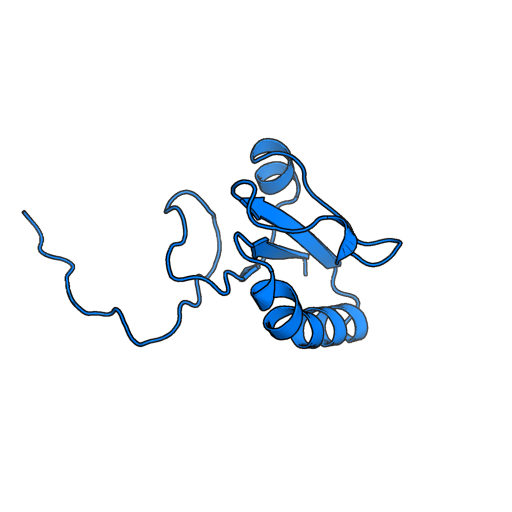14 -21.914 1.00 47.44 86 ASP A O 1
ATOM 700 N N . THR A 1 87 ? -4.262 -4.338 -23.266 1.00 42.50 87 THR A N 1
ATOM 701 C CA . THR A 1 87 ? -5.327 -5.268 -23.715 1.00 42.50 87 THR A CA 1
ATOM 702 C C . THR A 1 87 ? -4.903 -6.122 -24.923 1.00 42.50 87 THR A C 1
ATOM 704 O O . THR A 1 87 ? -5.739 -6.691 -25.622 1.00 42.50 87 THR A O 1
ATOM 707 N N . GLY A 1 88 ? -3.598 -6.239 -25.184 1.00 46.66 88 GLY A N 1
ATOM 708 C CA . GLY A 1 88 ? -3.043 -6.973 -26.316 1.00 46.66 88 GLY A CA 1
ATOM 709 C C . GLY A 1 88 ? -2.208 -8.169 -25.882 1.00 46.66 88 GLY A C 1
ATOM 710 O O . GLY A 1 88 ? -0.995 -8.038 -25.772 1.00 46.66 88 GLY A O 1
ATOM 711 N N . SER A 1 89 ? -2.860 -9.326 -25.710 1.00 39.31 89 SER A N 1
ATOM 712 C CA . SER A 1 89 ? -2.342 -10.705 -25.905 1.00 39.31 89 SER A CA 1
ATOM 713 C C . SER A 1 89 ? -2.772 -11.692 -24.809 1.00 39.31 89 SER A C 1
ATOM 715 O O . SER A 1 89 ? -1.950 -12.399 -24.234 1.00 39.31 89 SER A O 1
ATOM 717 N N . PHE A 1 90 ? -4.080 -11.842 -24.580 1.00 31.41 90 PHE A N 1
ATOM 718 C CA . PHE A 1 90 ? -4.601 -13.146 -24.154 1.00 31.41 90 PHE A CA 1
ATOM 719 C C . PHE A 1 90 ? -4.694 -14.042 -25.395 1.00 31.41 90 PHE A C 1
ATOM 721 O O . PHE A 1 90 ? -5.726 -14.107 -26.058 1.00 31.41 90 PHE A O 1
ATOM 728 N N . SER A 1 91 ? -3.596 -14.718 -25.745 1.00 31.20 91 SER A N 1
ATOM 729 C CA . SER A 1 91 ? -3.679 -15.884 -26.625 1.00 31.20 91 SER A CA 1
ATOM 730 C C . SER A 1 91 ? -4.078 -17.072 -25.761 1.00 31.20 91 SER A C 1
ATOM 732 O O . SER A 1 91 ? -3.242 -17.620 -25.048 1.00 31.20 91 SER A O 1
ATOM 734 N N . GLN A 1 92 ? -5.345 -17.480 -25.837 1.00 35.56 92 GLN A N 1
ATOM 735 C CA . GLN A 1 92 ? -5.729 -18.822 -25.413 1.00 35.56 92 GLN A CA 1
ATOM 736 C C . GLN A 1 92 ? -4.938 -19.840 -26.245 1.00 35.56 92 GLN A C 1
ATOM 738 O O . GLN A 1 92 ? -5.024 -19.848 -27.475 1.00 35.56 92 GLN A O 1
ATOM 743 N N . ARG A 1 93 ? -4.161 -20.678 -25.567 1.00 33.00 93 ARG A N 1
ATOM 744 C CA . ARG A 1 93 ? -3.832 -22.034 -25.997 1.00 33.00 93 ARG A CA 1
ATOM 745 C C . ARG A 1 93 ? -3.934 -22.947 -24.792 1.00 33.00 93 ARG A C 1
ATOM 747 O O . ARG A 1 93 ? -3.496 -22.505 -23.708 1.00 33.00 93 ARG A O 1
#

Foldseek 3Di:
DEEEEEEAAQVSCVVCVVVCVVCVVVVHHYEYEYDDDRHDPVPDDPPHHYDDDVVSVVVSPGQAYEYQDDDDPPPRDYDYDDDPPPPPDPDDD

Organism: NCBI:txid2079529

Sequence (93 aa):
MRYLFYISQNYSFEILRPLQQEAHQRGDQCAWFIEGNEVNISLFKEGENRLKSIAEVVDYKPDAVFVPGNIVPAFVPGLQCANAWDTGSFSQR

Secondary structure (DSSP, 8-state):
-EEEEEESSTTHHHHHHHHHHHHHHTT-EEEEEE-SS-S-GGGSPTT--EE-SHHHHHHH--SEEE--SS---TTS-S-B---TT--------